Protein AF-A0A139DNN4-F1 (afdb_monomer)

Secondary structure (DSSP, 8-state):
-HHHHHHHHHHHH---SS-EEEEEGGGS-HHHHHHHHH---TTEEEETTEEEEE---BTTBTTGGGGSTT--HHHHHHHHHHHHTT-SEEEEETTSPP-TTS-----

Foldseek 3Di:
DPPVVVVVVVVVPDPDPQAEAEEECQLFDPQQQVCLVPDDDPQWAADPFGIKGFADDDVPDDQPVVPRPDGDPSVSVVSNVCVVVPGGMYTHGNPTDHDPPGDGDDD

Structure (mmCIF, N/CA/C/O backbone):
data_AF-A0A139DNN4-F1
#
_entry.id   AF-A0A139DNN4-F1
#
loop_
_atom_site.group_PDB
_atom_site.id
_atom_site.type_symbol
_atom_site.label_atom_id
_atom_site.label_alt_id
_atom_site.label_comp_id
_atom_site.label_asym_id
_atom_site.label_entity_id
_atom_site.label_seq_id
_atom_site.pdbx_PDB_ins_code
_atom_site.Cartn_x
_atom_site.Cartn_y
_atom_site.Cartn_z
_atom_site.occupancy
_atom_site.B_iso_or_equiv
_atom_site.auth_seq_id
_atom_site.auth_comp_id
_atom_site.auth_asym_id
_atom_site.auth_atom_id
_atom_site.pdbx_PDB_model_num
ATOM 1 N N . MET A 1 1 ? -26.379 -10.547 29.645 1.00 59.75 1 MET A N 1
ATOM 2 C CA . MET A 1 1 ? -26.203 -9.496 28.615 1.00 59.75 1 MET A CA 1
ATOM 3 C C . MET A 1 1 ? -24.993 -8.593 28.866 1.00 59.75 1 MET A C 1
ATOM 5 O O . MET A 1 1 ? -24.657 -7.834 27.979 1.00 59.75 1 MET A O 1
ATOM 9 N N . THR A 1 2 ? -24.306 -8.690 30.008 1.00 67.81 2 THR A N 1
ATOM 10 C CA . THR A 1 2 ? -23.179 -7.820 30.398 1.00 67.81 2 THR A CA 1
ATOM 11 C C . THR A 1 2 ? -21.836 -8.177 29.745 1.00 67.81 2 THR A C 1
ATOM 13 O O . THR A 1 2 ? -21.15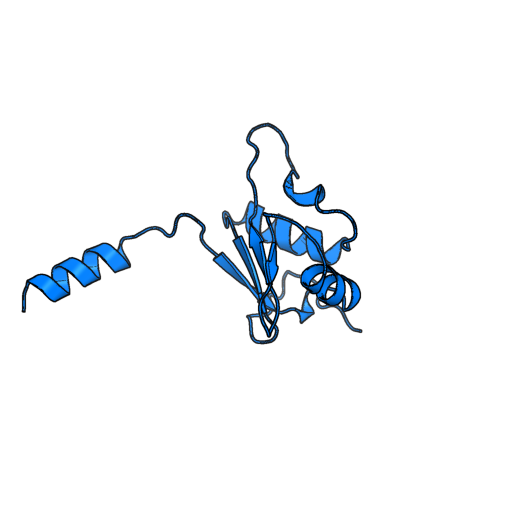1 -7.283 29.267 1.00 67.81 2 THR A O 1
ATOM 16 N N . ALA A 1 3 ? -21.504 -9.466 29.615 1.00 76.81 3 ALA A N 1
ATOM 17 C CA . ALA A 1 3 ? -20.202 -9.899 29.087 1.00 76.81 3 ALA A CA 1
ATOM 18 C C . ALA A 1 3 ? -19.956 -9.527 27.609 1.00 76.81 3 ALA A C 1
ATOM 20 O O . ALA A 1 3 ? -18.842 -9.182 27.235 1.00 76.81 3 ALA A O 1
ATOM 21 N N . LEU A 1 4 ? -20.997 -9.554 26.766 1.00 82.44 4 LEU A N 1
ATOM 22 C CA . LEU A 1 4 ? -20.871 -9.187 25.349 1.00 82.44 4 LEU A CA 1
ATOM 23 C C . LEU A 1 4 ? -20.589 -7.688 25.179 1.00 82.44 4 LEU A C 1
ATOM 25 O O . LEU A 1 4 ? -19.798 -7.297 24.330 1.00 82.44 4 LEU A O 1
ATOM 29 N N . THR A 1 5 ? -21.221 -6.841 25.992 1.00 86.19 5 THR A N 1
ATOM 30 C CA . THR A 1 5 ? -20.998 -5.391 25.956 1.00 86.19 5 THR A CA 1
ATOM 31 C C . THR A 1 5 ? -19.580 -5.032 26.398 1.00 86.19 5 THR A C 1
ATOM 33 O O . THR A 1 5 ? -18.960 -4.168 25.788 1.00 86.19 5 THR A O 1
ATOM 36 N N . GLU A 1 6 ? -19.044 -5.714 27.410 1.00 82.00 6 GLU A N 1
ATOM 37 C CA . GLU A 1 6 ? -17.656 -5.533 27.855 1.00 82.00 6 GLU A CA 1
ATOM 38 C C . GLU A 1 6 ? -16.655 -5.942 26.767 1.00 82.00 6 GLU A C 1
ATOM 40 O O . GLU A 1 6 ? -15.770 -5.156 26.438 1.00 82.00 6 GLU A O 1
ATOM 45 N N . GLN A 1 7 ? -16.864 -7.100 26.131 1.00 86.38 7 GLN A N 1
ATOM 46 C CA . GLN A 1 7 ? -16.045 -7.556 25.002 1.00 86.38 7 GLN A CA 1
ATOM 47 C C . GLN A 1 7 ? -16.088 -6.576 23.823 1.00 86.38 7 GLN A C 1
ATOM 49 O O . GLN A 1 7 ? -15.058 -6.255 23.243 1.00 86.38 7 GLN A O 1
ATOM 54 N N . LEU A 1 8 ? -17.269 -6.062 23.469 1.00 84.69 8 LEU A N 1
ATOM 55 C CA . LEU A 1 8 ? -17.402 -5.093 22.379 1.00 84.69 8 LEU A CA 1
ATOM 56 C C . LEU A 1 8 ? -16.700 -3.768 22.695 1.00 84.69 8 LEU A C 1
ATOM 58 O O . LEU A 1 8 ? -16.095 -3.177 21.806 1.00 84.69 8 LEU A O 1
ATOM 62 N N . ASN A 1 9 ? -16.751 -3.305 23.943 1.00 84.75 9 ASN A N 1
ATOM 63 C CA . ASN A 1 9 ? -16.054 -2.087 24.355 1.00 84.75 9 ASN A CA 1
ATOM 64 C C . ASN A 1 9 ? -14.530 -2.261 24.321 1.00 84.75 9 ASN A C 1
ATOM 66 O O . ASN A 1 9 ? -13.833 -1.354 23.872 1.00 84.75 9 ASN A O 1
ATOM 70 N N . GLU A 1 10 ? -14.022 -3.418 24.751 1.00 84.19 10 GLU A N 1
ATOM 71 C CA . GLU A 1 10 ? -12.598 -3.760 24.659 1.00 84.19 10 GLU A CA 1
ATOM 72 C C . GLU A 1 10 ? -12.125 -3.786 23.199 1.00 84.19 10 GLU A C 1
ATOM 74 O O . GLU A 1 10 ? -11.138 -3.138 22.858 1.00 84.19 10 GLU A O 1
ATOM 79 N N . LEU A 1 11 ? -12.868 -4.463 22.319 1.00 82.81 11 LEU A N 1
ATOM 80 C CA . LEU A 1 11 ? -12.524 -4.570 20.899 1.00 82.81 11 LEU A CA 1
ATOM 81 C C . LEU A 1 11 ? -12.623 -3.227 20.160 1.00 82.81 11 LEU A C 1
ATOM 83 O O . LEU A 1 11 ? -11.763 -2.924 19.340 1.00 82.81 11 LEU A O 1
ATOM 87 N N . ASN A 1 12 ? -13.629 -2.399 20.459 1.00 77.38 12 ASN A N 1
ATOM 88 C CA . ASN A 1 12 ? -13.781 -1.071 19.847 1.00 77.38 12 ASN A CA 1
ATOM 89 C C . ASN A 1 12 ? -12.733 -0.060 20.336 1.00 77.38 12 ASN A C 1
ATOM 91 O O . ASN A 1 12 ? -12.444 0.909 19.638 1.00 77.38 12 ASN A O 1
ATOM 95 N N . GLY A 1 13 ? -12.207 -0.253 21.549 1.00 72.62 13 GLY A N 1
ATOM 96 C CA . GLY A 1 13 ? -11.155 0.580 22.128 1.00 72.62 13 GLY A CA 1
ATOM 97 C C . GLY A 1 13 ? -9.740 0.140 21.752 1.00 72.62 13 GLY A C 1
ATOM 98 O O . GLY A 1 13 ? -8.788 0.846 22.080 1.00 72.62 13 GLY A O 1
ATOM 99 N N . ALA A 1 14 ? -9.585 -1.009 21.089 1.00 75.62 14 ALA A N 1
ATOM 100 C CA . ALA A 1 14 ? -8.291 -1.481 20.632 1.00 75.62 14 ALA A CA 1
ATOM 101 C C . ALA A 1 14 ? -7.773 -0.564 19.514 1.00 75.62 14 ALA A C 1
ATOM 103 O O . ALA A 1 14 ? -8.255 -0.594 18.382 1.00 75.62 14 ALA A O 1
ATOM 104 N N . GLU A 1 15 ? -6.764 0.252 19.824 1.00 66.25 15 GLU A N 1
ATOM 105 C CA . GLU A 1 15 ? -5.971 0.903 18.787 1.00 66.25 15 GLU A CA 1
ATOM 106 C C . GLU A 1 15 ? -5.194 -0.182 18.038 1.00 66.25 15 GLU A C 1
ATOM 108 O O . GLU A 1 15 ? -4.271 -0.794 18.580 1.00 66.25 15 GLU A O 1
ATOM 113 N N . ASP A 1 16 ? -5.597 -0.453 16.794 1.00 69.00 16 ASP A N 1
ATOM 114 C CA . ASP A 1 16 ? -4.896 -1.395 15.928 1.00 69.00 16 ASP A CA 1
ATOM 115 C C . ASP A 1 16 ? -3.427 -0.970 15.814 1.00 69.00 16 ASP A C 1
ATOM 117 O O . ASP A 1 16 ? -3.104 0.101 15.290 1.00 69.00 16 ASP A O 1
ATOM 121 N N . GLN A 1 17 ? -2.536 -1.835 16.305 1.00 68.81 17 GLN A N 1
ATOM 122 C CA . GLN A 1 17 ? -1.093 -1.619 16.339 1.00 68.81 17 GLN A CA 1
ATOM 123 C C . GLN A 1 17 ? -0.527 -1.235 14.965 1.00 68.81 17 GLN A C 1
ATOM 125 O O . GLN A 1 17 ? 0.489 -0.535 14.886 1.00 68.81 17 GLN A O 1
ATOM 130 N N . TYR A 1 18 ? -1.159 -1.694 13.884 1.00 73.06 18 TYR A N 1
ATOM 131 C CA . TYR A 1 18 ? -0.694 -1.423 12.537 1.00 73.06 18 TYR A CA 1
ATOM 132 C C . TYR A 1 18 ? -1.369 -0.229 11.884 1.00 73.06 18 TYR A C 1
ATOM 134 O O . TYR A 1 18 ? -0.725 0.379 11.036 1.00 73.06 18 TYR A O 1
ATOM 142 N N . ARG A 1 19 ? -2.607 0.127 12.255 1.00 87.56 19 ARG A N 1
ATOM 143 C CA . ARG A 1 19 ? -3.423 1.153 11.579 1.00 87.56 19 ARG A CA 1
ATOM 144 C C . ARG A 1 19 ? -3.242 1.077 10.052 1.00 87.56 19 ARG A C 1
ATOM 146 O O . ARG A 1 19 ? -2.364 1.738 9.493 1.00 87.56 19 ARG A O 1
ATOM 153 N N . CYS A 1 20 ? -4.027 0.226 9.392 1.00 92.06 20 CYS A N 1
ATOM 154 C CA . CYS A 1 20 ? -3.899 -0.049 7.958 1.00 92.06 20 CYS A CA 1
ATOM 155 C C . CYS A 1 20 ? -4.584 1.015 7.084 1.00 92.06 20 CYS A C 1
ATOM 157 O O . CYS A 1 20 ? -5.693 1.448 7.398 1.00 92.06 20 CYS A O 1
ATOM 159 N N . LEU A 1 21 ? -3.938 1.419 5.985 1.00 94.25 21 LEU A N 1
ATOM 160 C CA . LEU A 1 21 ? -4.539 2.229 4.923 1.00 94.25 21 LEU A CA 1
ATOM 161 C C . LEU A 1 21 ? -4.845 1.342 3.712 1.00 94.25 21 LEU A C 1
ATOM 163 O O . LEU A 1 21 ? -3.913 0.855 3.078 1.00 94.25 21 LEU A O 1
ATOM 167 N N . GLY A 1 22 ? -6.120 1.176 3.367 1.00 96.06 22 GLY A N 1
ATOM 168 C CA . GLY A 1 22 ? -6.525 0.549 2.105 1.00 96.06 22 GLY A CA 1
ATOM 169 C C . GLY A 1 22 ? -6.421 1.526 0.942 1.00 96.06 22 GLY A C 1
ATOM 170 O O . GLY A 1 22 ? -7.060 2.572 0.976 1.00 96.06 22 GLY A O 1
ATOM 171 N N . VAL A 1 23 ? -5.638 1.187 -0.080 1.00 96.62 23 VAL A N 1
ATOM 172 C CA . VAL A 1 23 ? -5.374 2.005 -1.268 1.00 96.62 23 VAL A CA 1
ATOM 173 C C . VAL A 1 23 ? -5.621 1.182 -2.526 1.00 96.62 23 VAL A C 1
ATOM 175 O O . VAL A 1 23 ? -5.133 0.059 -2.648 1.00 96.62 23 VAL A O 1
ATOM 178 N N . SER A 1 24 ? -6.351 1.754 -3.483 1.00 96.75 24 SER A N 1
ATOM 179 C CA . SER A 1 24 ? -6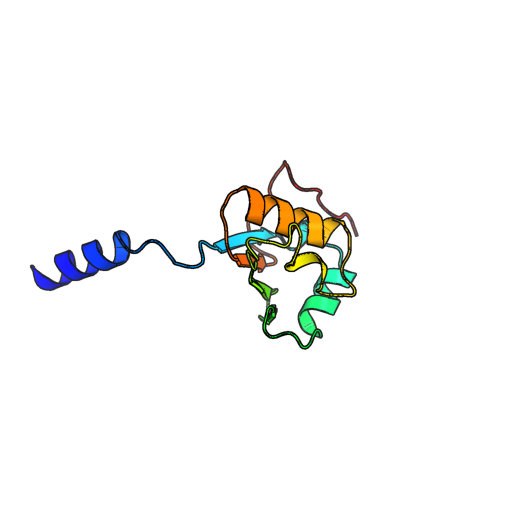.572 1.115 -4.780 1.00 96.75 24 SER A CA 1
ATOM 180 C C . SER A 1 24 ? -5.250 0.818 -5.499 1.00 96.75 24 SER A C 1
ATOM 182 O O . SER A 1 24 ? -4.369 1.683 -5.571 1.00 96.75 24 SER A O 1
ATOM 184 N N . THR A 1 25 ? -5.131 -0.358 -6.122 1.00 95.25 25 THR A N 1
ATOM 185 C CA . THR A 1 25 ? -4.010 -0.690 -7.027 1.00 95.25 25 THR A CA 1
ATOM 186 C C . THR A 1 25 ? -3.911 0.244 -8.239 1.00 95.25 25 THR A C 1
ATOM 188 O O . THR A 1 25 ? -2.859 0.299 -8.874 1.00 95.25 25 THR A O 1
ATOM 191 N N . ALA A 1 26 ? -4.943 1.052 -8.512 1.00 95.69 26 ALA A N 1
ATOM 192 C CA . ALA A 1 26 ? -4.908 2.133 -9.497 1.00 95.69 26 ALA A CA 1
ATOM 193 C C . ALA A 1 26 ? -3.852 3.214 -9.188 1.00 95.69 26 ALA A C 1
ATOM 195 O O . ALA A 1 26 ? -3.489 3.986 -10.071 1.00 95.69 26 ALA A O 1
ATOM 196 N N . HIS A 1 27 ? -3.339 3.286 -7.955 1.00 96.31 27 HIS A N 1
ATOM 197 C CA . HIS A 1 27 ? -2.281 4.227 -7.568 1.00 96.31 27 HIS A CA 1
ATOM 198 C C . HIS A 1 27 ? -0.854 3.720 -7.825 1.00 96.31 27 HIS A C 1
ATOM 200 O O . HIS A 1 27 ? 0.109 4.439 -7.558 1.00 96.31 27 HIS A O 1
ATOM 206 N N . ILE A 1 28 ? -0.697 2.494 -8.332 1.00 94.94 28 ILE A N 1
ATOM 207 C CA . ILE A 1 28 ? 0.601 1.879 -8.634 1.00 94.94 28 ILE A CA 1
ATOM 208 C C . ILE A 1 28 ? 0.599 1.269 -10.039 1.00 94.94 28 ILE A C 1
ATOM 210 O O . ILE A 1 28 ? -0.457 0.988 -10.615 1.00 94.94 28 ILE A O 1
ATOM 214 N N . THR A 1 29 ? 1.784 1.093 -10.621 1.00 95.19 29 THR A N 1
ATOM 215 C CA . THR A 1 29 ? 1.910 0.564 -11.989 1.00 95.19 29 THR A CA 1
ATOM 216 C C . THR A 1 29 ? 1.542 -0.916 -12.043 1.00 95.19 29 THR A C 1
ATOM 218 O O . THR A 1 29 ? 1.671 -1.616 -11.038 1.00 95.19 29 THR A O 1
ATOM 221 N N . GLN A 1 30 ? 1.156 -1.435 -1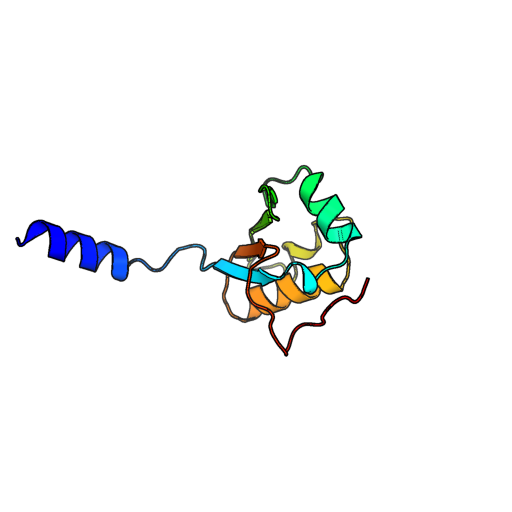3.214 1.00 93.69 30 GLN A N 1
ATOM 222 C CA . GLN A 1 30 ? 1.010 -2.887 -13.384 1.00 93.69 30 GLN A CA 1
ATOM 223 C C . GLN A 1 30 ? 2.296 -3.649 -13.013 1.00 93.69 30 GLN A C 1
ATOM 225 O O . GLN A 1 30 ? 2.219 -4.682 -12.358 1.00 93.69 30 GLN A O 1
ATOM 230 N N . ALA A 1 31 ? 3.475 -3.104 -13.335 1.00 94.75 31 ALA A N 1
ATOM 231 C CA . ALA A 1 31 ? 4.752 -3.713 -1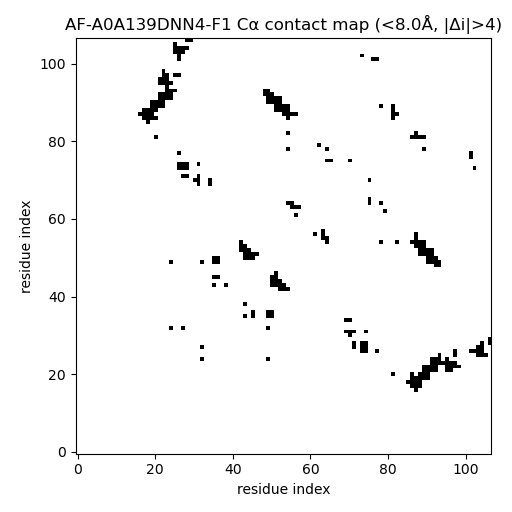2.963 1.00 94.75 31 ALA A CA 1
ATOM 232 C C . ALA A 1 31 ? 4.937 -3.815 -11.437 1.00 94.75 31 ALA A C 1
ATOM 234 O O . ALA A 1 31 ? 5.462 -4.814 -10.955 1.00 94.75 31 ALA A O 1
ATOM 235 N N . ASP A 1 32 ? 4.470 -2.824 -10.667 1.00 94.81 32 ASP A N 1
ATOM 236 C CA . ASP A 1 32 ? 4.475 -2.901 -9.201 1.00 94.81 32 ASP A CA 1
ATOM 237 C C . ASP A 1 32 ? 3.530 -3.994 -8.693 1.00 94.81 32 ASP A C 1
ATOM 239 O O . ASP A 1 32 ? 3.872 -4.702 -7.750 1.00 94.81 32 ASP A O 1
ATOM 243 N N . ARG A 1 33 ? 2.350 -4.144 -9.310 1.00 93.88 33 ARG A N 1
ATOM 244 C CA . ARG A 1 33 ? 1.377 -5.193 -8.957 1.00 93.88 33 ARG A CA 1
ATOM 245 C C . ARG A 1 33 ? 1.986 -6.581 -9.184 1.00 93.88 33 ARG A C 1
ATOM 247 O O . ARG A 1 33 ? 2.015 -7.390 -8.264 1.00 93.88 33 ARG A O 1
ATOM 254 N N . ASP A 1 34 ? 2.575 -6.802 -10.357 1.00 93.88 34 ASP A N 1
ATOM 255 C CA . ASP A 1 34 ? 3.242 -8.063 -10.706 1.00 93.88 34 ASP A CA 1
ATOM 256 C C . ASP A 1 34 ? 4.445 -8.348 -9.783 1.00 93.88 34 ASP A C 1
ATOM 258 O O . ASP A 1 34 ? 4.719 -9.491 -9.406 1.00 93.88 34 ASP A O 1
ATOM 262 N N . HIS A 1 35 ? 5.181 -7.302 -9.390 1.00 94.88 35 HIS A N 1
ATOM 263 C CA . HIS A 1 35 ? 6.314 -7.436 -8.473 1.00 94.88 35 HIS A CA 1
ATOM 264 C C . HIS A 1 35 ? 5.865 -7.723 -7.033 1.00 94.88 35 HIS A C 1
ATOM 266 O O . HIS A 1 35 ? 6.496 -8.526 -6.347 1.00 94.88 35 HIS A O 1
ATOM 272 N N . LEU A 1 36 ? 4.745 -7.148 -6.575 1.00 93.94 36 LEU A N 1
ATOM 273 C CA . LEU A 1 36 ? 4.139 -7.474 -5.275 1.00 93.94 36 LEU A CA 1
ATOM 274 C C . LEU A 1 36 ? 3.751 -8.955 -5.171 1.00 93.94 36 LEU A C 1
ATOM 276 O O . LEU A 1 36 ? 3.892 -9.534 -4.093 1.00 93.94 36 LEU A O 1
ATOM 280 N N . ASP A 1 37 ? 3.316 -9.569 -6.272 1.00 91.00 37 ASP A N 1
ATOM 281 C CA . ASP A 1 37 ? 2.918 -10.981 -6.305 1.00 91.00 37 ASP A CA 1
ATOM 282 C C . ASP A 1 37 ? 4.105 -11.951 -6.221 1.00 91.00 37 ASP A C 1
ATOM 284 O O . ASP A 1 37 ? 3.940 -13.118 -5.855 1.00 91.00 37 ASP A O 1
ATOM 288 N N . THR A 1 38 ? 5.310 -11.492 -6.568 1.00 92.25 38 THR A N 1
ATOM 289 C CA . THR A 1 38 ? 6.489 -12.359 -6.733 1.00 92.25 38 THR A CA 1
ATOM 290 C C . THR A 1 38 ? 7.613 -12.081 -5.741 1.00 92.25 38 THR A C 1
ATOM 292 O O . THR A 1 38 ? 8.487 -12.932 -5.556 1.00 92.25 38 THR A O 1
ATOM 295 N N . ILE A 1 39 ? 7.614 -10.917 -5.087 1.00 93.00 39 ILE A N 1
ATOM 296 C CA . ILE A 1 39 ? 8.685 -10.520 -4.175 1.00 93.00 39 ILE A CA 1
ATOM 297 C C . ILE A 1 39 ? 8.736 -11.399 -2.915 1.00 93.00 39 ILE A C 1
ATOM 299 O O . ILE A 1 39 ? 7.782 -11.496 -2.145 1.00 93.00 39 ILE A O 1
ATOM 303 N N . ASP A 1 40 ? 9.909 -11.973 -2.641 1.00 91.06 40 ASP A N 1
ATOM 304 C CA . ASP A 1 40 ? 10.196 -12.633 -1.366 1.00 91.06 40 ASP A CA 1
ATOM 305 C C . ASP A 1 40 ? 10.632 -11.592 -0.324 1.00 91.06 40 ASP A C 1
ATOM 307 O O . ASP A 1 40 ? 11.785 -11.152 -0.270 1.00 91.06 40 ASP A O 1
ATOM 311 N N . SER A 1 41 ? 9.678 -11.129 0.484 1.00 89.62 41 SER A N 1
ATOM 312 C CA . SER A 1 41 ? 9.942 -10.182 1.562 1.00 89.62 41 SER A CA 1
ATOM 313 C C . SER A 1 41 ? 9.018 -10.407 2.748 1.00 89.62 41 SER A C 1
ATOM 315 O O . SER A 1 41 ? 7.801 -10.395 2.616 1.00 89.62 41 SER A O 1
ATOM 317 N N . SER A 1 42 ? 9.577 -10.441 3.960 1.00 89.19 42 SER A N 1
ATOM 318 C CA . SER A 1 42 ? 8.797 -10.489 5.212 1.00 89.19 42 SER A CA 1
ATOM 319 C C . SER A 1 42 ? 7.922 -9.246 5.466 1.00 89.19 42 SER A C 1
ATOM 321 O O . SER A 1 42 ? 7.121 -9.217 6.414 1.00 89.19 42 SER A O 1
ATOM 323 N N . ARG A 1 43 ? 8.084 -8.207 4.634 1.00 89.62 43 ARG A N 1
ATOM 324 C CA . ARG A 1 43 ? 7.293 -6.969 4.636 1.00 89.62 43 ARG A CA 1
ATOM 325 C C . ARG A 1 43 ? 6.025 -7.066 3.803 1.00 89.62 43 ARG A C 1
ATOM 327 O O . ARG A 1 43 ? 5.107 -6.296 4.074 1.00 89.62 43 ARG A O 1
ATOM 334 N N . VAL A 1 44 ? 5.997 -7.956 2.816 1.00 94.06 44 VAL A N 1
ATOM 335 C CA . VAL A 1 44 ? 4.900 -8.090 1.859 1.00 94.06 44 VAL A CA 1
ATOM 336 C C . VAL A 1 44 ? 4.120 -9.352 2.196 1.00 94.06 44 VAL A C 1
ATOM 338 O O . VAL A 1 44 ? 4.692 -10.418 2.399 1.00 94.06 44 VAL A O 1
ATOM 341 N N . MET A 1 45 ? 2.806 -9.216 2.312 1.00 94.62 45 MET A N 1
ATOM 342 C CA . MET A 1 45 ? 1.891 -10.333 2.503 1.00 94.62 45 MET A CA 1
ATOM 343 C C . MET A 1 45 ? 0.918 -10.356 1.319 1.00 94.62 45 MET A C 1
ATOM 345 O O . MET A 1 45 ? -0.015 -9.545 1.302 1.00 94.62 45 MET A O 1
ATOM 349 N N . PRO A 1 46 ? 1.145 -11.233 0.325 1.00 92.38 46 PRO A N 1
ATOM 350 C CA . PRO A 1 46 ? 0.336 -11.281 -0.888 1.00 92.38 46 PRO A CA 1
ATOM 351 C C . PRO A 1 46 ? -1.082 -11.792 -0.611 1.00 92.38 46 PRO A C 1
ATOM 353 O O . PRO A 1 46 ? -1.337 -12.511 0.362 1.00 92.38 46 PRO A O 1
ATOM 356 N N . ARG A 1 47 ? -2.013 -11.418 -1.487 1.00 92.06 47 ARG A N 1
ATOM 357 C CA . ARG A 1 47 ? -3.428 -11.810 -1.492 1.00 92.06 47 ARG A CA 1
ATOM 358 C C . ARG A 1 47 ? -3.894 -12.052 -2.925 1.00 92.06 47 ARG A C 1
ATOM 360 O O . ARG A 1 47 ? -3.203 -11.735 -3.877 1.00 92.06 47 ARG A O 1
ATOM 367 N N . ALA A 1 48 ? -5.113 -12.565 -3.075 1.00 88.88 48 ALA A N 1
ATOM 368 C CA . ALA A 1 48 ? -5.707 -12.792 -4.393 1.00 88.88 48 ALA A CA 1
ATOM 36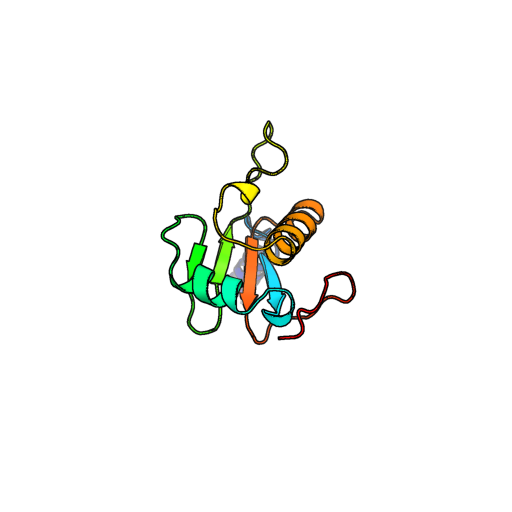9 C C . ALA A 1 48 ? -5.978 -11.501 -5.197 1.00 88.88 48 ALA A C 1
ATOM 371 O O . ALA A 1 48 ? -6.052 -11.563 -6.417 1.00 88.88 48 ALA A O 1
ATOM 372 N N . THR A 1 49 ? -6.168 -10.361 -4.525 1.00 89.00 49 THR A N 1
ATOM 373 C CA . THR A 1 49 ? -6.592 -9.077 -5.123 1.00 89.00 49 THR A CA 1
ATOM 374 C C . THR A 1 49 ? -5.569 -7.950 -4.944 1.00 89.00 49 THR A C 1
ATOM 376 O O . THR A 1 49 ? -5.856 -6.802 -5.291 1.00 89.00 49 THR A O 1
ATOM 379 N N . GLY A 1 50 ? -4.388 -8.270 -4.401 1.00 93.56 50 GLY A N 1
ATOM 380 C CA . GLY A 1 50 ? -3.321 -7.317 -4.105 1.00 93.56 50 GLY A CA 1
ATOM 381 C C . GLY A 1 50 ? -2.424 -7.791 -2.958 1.00 93.56 50 GLY A C 1
ATOM 382 O O . GLY A 1 50 ? -2.174 -8.985 -2.818 1.00 93.56 50 GLY A O 1
ATOM 383 N N . ALA A 1 51 ? -1.934 -6.886 -2.110 1.00 96.62 5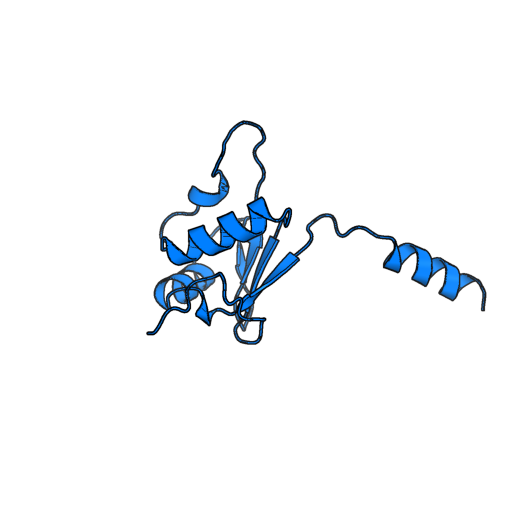1 ALA A N 1
ATOM 384 C CA . ALA A 1 51 ? -1.001 -7.236 -1.037 1.00 96.62 51 ALA A CA 1
ATOM 385 C C . ALA A 1 51 ? -1.029 -6.245 0.133 1.00 96.62 51 ALA A C 1
ATOM 387 O O . ALA A 1 51 ? -1.258 -5.050 -0.043 1.00 96.62 51 ALA A O 1
ATOM 388 N N . PHE A 1 52 ? -0.700 -6.727 1.333 1.00 95.75 52 PHE A N 1
ATOM 389 C CA . PHE A 1 52 ? -0.342 -5.851 2.448 1.00 95.75 52 PHE A CA 1
ATOM 390 C C . PHE A 1 52 ? 1.161 -5.580 2.462 1.00 95.75 52 PHE A C 1
ATOM 392 O O . PHE A 1 52 ? 1.968 -6.498 2.319 1.00 95.75 52 PHE A O 1
ATOM 399 N N . VAL A 1 53 ? 1.537 -4.332 2.728 1.00 94.69 53 VAL A N 1
ATOM 400 C CA . VAL A 1 53 ? 2.923 -3.883 2.863 1.00 94.69 53 VAL A CA 1
ATOM 401 C C . VAL A 1 53 ? 3.113 -3.238 4.232 1.00 94.69 53 VAL A C 1
ATOM 403 O O . VAL A 1 53 ? 2.524 -2.201 4.546 1.00 94.69 53 VAL A O 1
ATOM 406 N N . LYS A 1 54 ? 3.959 -3.850 5.066 1.00 92.06 54 LYS A N 1
ATOM 407 C CA . LYS A 1 54 ? 4.328 -3.318 6.385 1.00 92.06 54 LYS A CA 1
ATOM 408 C C . LYS A 1 54 ? 5.221 -2.092 6.223 1.00 92.06 54 LYS A C 1
ATOM 410 O O . LYS A 1 54 ? 6.276 -2.164 5.593 1.00 92.06 54 LYS A O 1
ATOM 415 N N . LEU A 1 55 ? 4.835 -0.992 6.864 1.00 89.00 55 LEU A N 1
ATOM 416 C CA . LEU A 1 55 ? 5.630 0.226 6.932 1.00 89.00 55 LEU A CA 1
ATOM 417 C C . LEU A 1 55 ? 6.491 0.182 8.191 1.00 89.00 55 LEU A C 1
ATOM 419 O O . LEU A 1 55 ? 6.004 0.337 9.313 1.00 89.00 55 LEU A O 1
ATOM 423 N N . TYR A 1 56 ? 7.795 0.018 8.021 1.00 77.31 56 TYR A N 1
ATOM 424 C CA . TYR A 1 56 ? 8.708 0.115 9.148 1.00 77.31 56 TYR A CA 1
ATOM 425 C C . TYR A 1 56 ? 9.056 1.576 9.427 1.00 77.31 56 TYR A C 1
ATOM 427 O O . TYR A 1 56 ? 9.597 2.291 8.581 1.00 77.31 56 TYR A O 1
ATOM 435 N N . LEU A 1 57 ? 8.793 2.008 10.658 1.00 66.75 57 LEU A N 1
ATOM 436 C CA . LEU A 1 57 ? 9.451 3.171 11.231 1.00 66.75 57 LEU A CA 1
ATOM 437 C C . LEU A 1 57 ? 10.784 2.721 11.803 1.00 66.75 57 LEU A C 1
ATOM 439 O O . LEU A 1 57 ? 10.829 2.087 12.855 1.00 66.75 57 LEU A O 1
ATOM 443 N N . HIS A 1 58 ? 11.872 3.063 11.128 1.00 59.72 58 HIS A N 1
ATOM 444 C CA . HIS A 1 58 ? 13.165 3.030 11.780 1.00 59.72 58 HIS A CA 1
ATOM 445 C C . HIS A 1 58 ? 13.431 4.434 12.340 1.00 59.72 58 HIS A C 1
ATOM 447 O O . HIS A 1 58 ? 13.571 5.367 11.547 1.00 59.72 58 HIS A O 1
ATOM 453 N N . PRO A 1 59 ? 13.510 4.622 13.672 1.00 55.78 59 PRO A N 1
ATOM 454 C CA . PRO A 1 59 ? 13.603 5.953 14.288 1.00 55.78 59 PRO A CA 1
ATOM 455 C C . PRO A 1 59 ? 14.824 6.758 13.818 1.00 55.78 59 PRO A C 1
ATOM 457 O O . PRO A 1 59 ? 14.820 7.980 13.889 1.00 55.78 59 PRO A O 1
ATOM 460 N N . ASN A 1 60 ? 15.839 6.072 13.283 1.00 51.91 60 ASN A N 1
ATOM 461 C CA . ASN A 1 60 ? 17.088 6.674 12.820 1.00 51.91 60 ASN A CA 1
ATOM 462 C C . ASN A 1 60 ? 17.283 6.627 11.294 1.00 51.91 60 ASN A C 1
ATOM 464 O O . ASN A 1 60 ? 18.348 7.010 10.821 1.00 51.91 60 ASN A O 1
ATOM 468 N N . ILE A 1 61 ? 16.318 6.107 10.520 1.00 56.03 61 ILE A N 1
ATOM 469 C CA . ILE A 1 61 ? 16.433 6.021 9.052 1.00 56.03 61 ILE A CA 1
ATOM 470 C C . ILE A 1 61 ? 15.126 6.519 8.419 1.00 56.03 61 ILE A C 1
ATOM 472 O O . ILE A 1 61 ? 14.189 5.734 8.231 1.00 56.03 61 ILE A O 1
ATOM 476 N N . PRO A 1 62 ? 15.047 7.819 8.083 1.00 53.03 62 PRO A N 1
ATOM 477 C CA . PRO A 1 62 ? 14.008 8.333 7.199 1.00 53.03 62 PRO A CA 1
ATOM 478 C C . PRO A 1 62 ? 13.992 7.515 5.897 1.00 53.03 62 PRO A C 1
ATOM 480 O O . PRO A 1 62 ? 15.046 7.266 5.319 1.00 53.03 62 PRO A O 1
ATOM 483 N N . GLY A 1 63 ? 12.820 7.050 5.453 1.00 55.78 63 GLY A N 1
ATOM 484 C CA . GLY A 1 63 ? 12.699 6.299 4.196 1.00 55.78 63 GLY A CA 1
ATOM 485 C C . GLY A 1 63 ? 13.114 4.819 4.254 1.00 55.78 63 GLY A C 1
ATOM 486 O O . GLY A 1 63 ? 13.392 4.218 3.225 1.00 55.78 63 GLY A O 1
ATOM 487 N N . TYR A 1 64 ? 13.127 4.168 5.420 1.00 61.59 64 TYR A N 1
ATOM 488 C CA . TYR A 1 64 ? 13.514 2.748 5.541 1.00 61.59 64 TYR A CA 1
ATOM 489 C C . TYR A 1 64 ? 12.680 1.751 4.684 1.00 61.59 64 TYR A C 1
ATOM 491 O O . TYR A 1 64 ? 13.117 0.622 4.420 1.00 61.59 64 TYR A O 1
ATOM 499 N N . ASN A 1 65 ? 11.496 2.154 4.205 1.00 61.78 65 ASN A N 1
ATOM 500 C CA . ASN A 1 65 ? 10.684 1.373 3.259 1.00 61.78 65 ASN A CA 1
ATOM 501 C C . ASN A 1 65 ? 11.200 1.414 1.807 1.00 61.78 65 ASN A C 1
ATOM 503 O O . ASN A 1 65 ? 10.853 0.527 1.034 1.00 61.78 65 ASN A O 1
ATOM 507 N N . HIS A 1 66 ? 12.090 2.349 1.458 1.00 62.94 66 HIS A N 1
ATOM 508 C CA . HIS A 1 66 ? 12.706 2.446 0.125 1.00 62.94 66 HIS A CA 1
ATOM 509 C C . HIS A 1 66 ? 13.676 1.286 -0.176 1.00 62.94 66 HIS A C 1
ATOM 511 O O . HIS A 1 66 ? 14.139 1.129 -1.297 1.00 62.94 66 HIS A O 1
ATOM 517 N N . ASN A 1 67 ? 13.965 0.438 0.816 1.00 70.06 67 ASN A N 1
ATOM 518 C CA . ASN A 1 67 ? 14.828 -0.734 0.663 1.00 70.06 67 ASN A CA 1
ATOM 519 C C . ASN A 1 67 ? 14.109 -1.970 0.092 1.00 70.06 67 ASN A C 1
ATOM 521 O O . ASN A 1 67 ? 14.722 -3.031 0.045 1.00 70.06 67 ASN A O 1
ATOM 525 N N . LEU A 1 68 ? 12.826 -1.883 -0.279 1.00 84.44 68 LEU A N 1
ATOM 526 C CA . LEU A 1 68 ? 12.154 -2.921 -1.071 1.00 84.44 68 LEU A CA 1
ATOM 527 C C . LEU A 1 68 ? 12.519 -2.700 -2.541 1.00 84.44 68 LEU A C 1
ATOM 529 O O . LEU A 1 68 ? 11.918 -1.816 -3.131 1.00 84.44 68 LEU A O 1
ATOM 533 N N . PRO A 1 69 ? 13.500 -3.400 -3.137 1.00 86.06 69 PRO A N 1
ATOM 534 C CA . PRO A 1 69 ? 13.978 -3.061 -4.473 1.00 86.06 69 PRO A CA 1
ATOM 535 C C . PRO A 1 69 ? 12.950 -3.417 -5.552 1.00 86.06 69 PRO A C 1
ATOM 537 O O . PRO A 1 69 ? 12.199 -4.379 -5.404 1.00 86.06 69 PRO A O 1
ATOM 540 N N . GLY A 1 70 ? 12.993 -2.695 -6.673 1.00 89.19 70 GLY A N 1
ATOM 541 C CA . GLY A 1 70 ? 12.248 -3.048 -7.887 1.00 89.19 70 GLY A CA 1
ATOM 542 C C . GLY A 1 70 ? 10.845 -2.451 -8.004 1.00 89.19 70 GLY A C 1
ATOM 543 O O . GLY A 1 70 ? 10.123 -2.844 -8.910 1.00 89.19 70 GLY A O 1
ATOM 544 N N . PHE A 1 71 ? 10.479 -1.505 -7.137 1.00 93.00 71 PHE A N 1
ATOM 545 C CA . PHE A 1 71 ? 9.218 -0.768 -7.232 1.00 93.00 71 PHE A CA 1
ATOM 546 C C . PHE A 1 71 ? 9.408 0.634 -7.817 1.00 93.00 71 PHE A C 1
ATOM 548 O O . PHE A 1 71 ? 10.504 1.199 -7.790 1.00 93.00 71 PHE A O 1
ATOM 555 N N . SER A 1 72 ? 8.323 1.192 -8.342 1.00 93.06 72 SER A N 1
ATOM 556 C CA . SER A 1 72 ? 8.261 2.533 -8.912 1.00 93.06 72 SER A CA 1
ATOM 557 C C . SER A 1 72 ? 8.211 3.638 -7.849 1.00 93.06 72 SER A C 1
ATOM 559 O O . SER A 1 72 ? 7.858 3.422 -6.685 1.00 93.06 72 SER A O 1
ATOM 561 N N . ASP A 1 73 ? 8.475 4.875 -8.277 1.00 90.38 73 ASP A N 1
ATOM 562 C CA . ASP A 1 73 ? 8.293 6.066 -7.438 1.00 90.38 73 ASP A CA 1
ATOM 563 C C . ASP A 1 73 ? 6.834 6.256 -6.998 1.00 90.38 73 ASP A C 1
ATOM 565 O O . ASP A 1 73 ? 6.588 6.767 -5.905 1.00 90.38 73 ASP A O 1
ATOM 569 N N . ALA A 1 74 ? 5.861 5.821 -7.809 1.00 91.94 74 ALA A N 1
ATOM 570 C CA . ALA A 1 74 ? 4.446 5.882 -7.449 1.00 91.94 74 ALA A CA 1
ATOM 571 C C . ALA A 1 74 ? 4.152 4.979 -6.244 1.00 91.94 74 ALA A C 1
ATOM 573 O O . ALA A 1 74 ? 3.564 5.434 -5.261 1.00 91.94 74 ALA A O 1
ATOM 574 N N . PHE A 1 75 ? 4.658 3.742 -6.267 1.00 93.94 75 PHE A N 1
ATOM 575 C CA . PHE A 1 75 ? 4.557 2.816 -5.141 1.00 93.94 75 PHE A CA 1
ATOM 576 C C . PHE A 1 75 ? 5.167 3.405 -3.863 1.00 93.94 75 PHE A C 1
ATOM 578 O O . PHE A 1 75 ? 4.494 3.474 -2.829 1.00 93.94 75 PHE A O 1
ATOM 585 N N . TYR A 1 76 ? 6.407 3.906 -3.919 1.00 91.56 76 TYR A N 1
ATOM 586 C CA . TYR A 1 76 ? 7.029 4.523 -2.742 1.00 91.56 76 TYR A CA 1
ATOM 587 C C . TYR A 1 76 ? 6.317 5.802 -2.294 1.00 91.56 76 TYR A C 1
ATOM 589 O O . TYR A 1 76 ? 6.259 6.069 -1.093 1.00 91.56 76 TYR A O 1
ATOM 597 N N . GLY A 1 77 ? 5.740 6.566 -3.223 1.00 90.81 77 GLY A N 1
ATOM 598 C CA . GLY A 1 77 ? 4.922 7.740 -2.930 1.00 90.81 77 GLY A CA 1
ATOM 599 C C . GLY A 1 77 ? 3.718 7.400 -2.051 1.00 90.81 77 GLY A C 1
ATOM 600 O O . GLY A 1 77 ? 3.488 8.078 -1.045 1.00 90.81 77 GLY A O 1
ATOM 601 N N . VAL A 1 78 ? 3.011 6.304 -2.357 1.00 93.69 78 VAL A N 1
ATOM 602 C CA . VAL A 1 78 ? 1.907 5.802 -1.520 1.00 93.69 78 VAL A CA 1
ATOM 603 C C . VAL A 1 78 ? 2.409 5.404 -0.131 1.00 93.69 78 VAL A C 1
ATOM 605 O O . VAL A 1 78 ? 1.846 5.844 0.875 1.00 93.69 78 VAL A O 1
ATOM 608 N N . LEU A 1 79 ? 3.491 4.617 -0.050 1.00 92.56 79 LEU A N 1
ATOM 609 C CA . LEU A 1 79 ? 4.043 4.178 1.239 1.00 92.56 79 LEU A CA 1
ATOM 610 C C . LEU A 1 79 ? 4.478 5.364 2.108 1.00 92.56 79 LEU A C 1
ATOM 612 O O . LEU A 1 79 ? 4.222 5.375 3.314 1.00 92.56 79 LEU A O 1
ATOM 616 N N . HIS A 1 80 ? 5.120 6.363 1.501 1.00 89.19 80 HIS A N 1
ATOM 617 C CA . HIS A 1 80 ? 5.559 7.572 2.183 1.00 89.19 80 HIS A CA 1
ATOM 618 C C . HIS A 1 80 ? 4.364 8.376 2.703 1.00 89.19 80 HIS A C 1
ATOM 620 O O . HIS A 1 80 ? 4.336 8.724 3.882 1.00 89.19 80 HIS A O 1
ATOM 626 N N . ALA A 1 81 ? 3.346 8.617 1.869 1.00 90.06 81 ALA A N 1
ATOM 627 C CA . ALA A 1 81 ? 2.143 9.343 2.273 1.00 90.06 81 ALA A CA 1
ATOM 628 C C . ALA A 1 81 ? 1.419 8.655 3.444 1.00 90.06 81 ALA A C 1
ATOM 630 O O . ALA A 1 81 ? 1.094 9.305 4.442 1.00 90.06 81 ALA A O 1
ATOM 631 N N . ALA A 1 82 ? 1.238 7.333 3.369 1.00 91.50 82 ALA A N 1
ATOM 632 C CA . ALA A 1 82 ? 0.636 6.547 4.443 1.00 91.50 82 ALA A CA 1
ATOM 633 C C . ALA A 1 82 ? 1.464 6.626 5.738 1.00 91.50 82 ALA A C 1
ATOM 635 O O . ALA A 1 82 ? 0.928 6.875 6.822 1.00 91.50 82 ALA A O 1
ATOM 636 N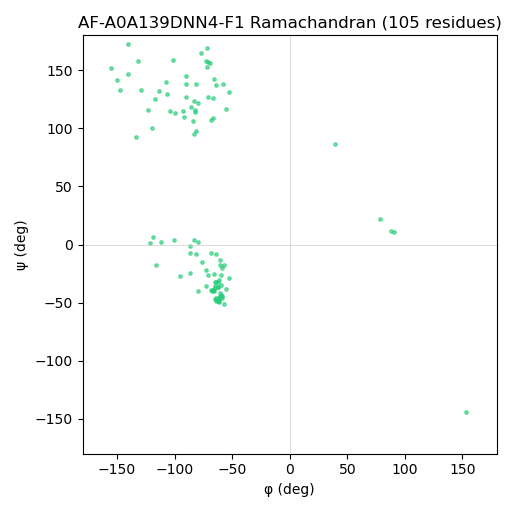 N . GLN A 1 83 ? 2.787 6.488 5.635 1.00 89.19 83 GLN A N 1
ATOM 637 C CA . GLN A 1 83 ? 3.688 6.595 6.779 1.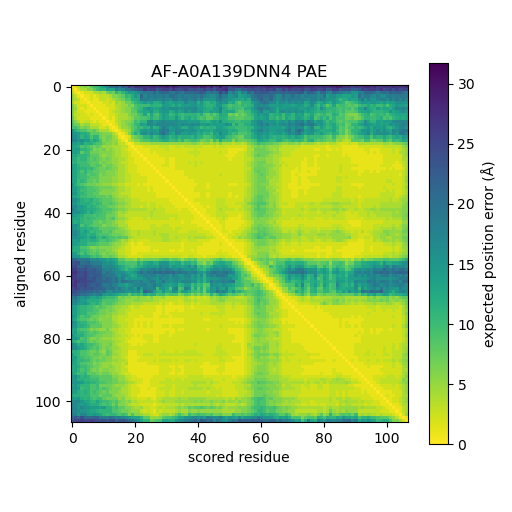00 89.19 83 GLN A CA 1
ATOM 638 C C . GLN A 1 83 ? 3.621 7.983 7.433 1.00 89.19 83 GLN A C 1
ATOM 640 O O . GLN A 1 83 ? 3.506 8.073 8.659 1.00 89.19 83 GLN A O 1
ATOM 645 N N . SER A 1 84 ? 3.648 9.057 6.636 1.00 86.50 84 SER A N 1
ATOM 646 C CA . SER A 1 84 ? 3.527 10.442 7.110 1.00 86.50 84 SER A CA 1
ATOM 647 C C . SER A 1 84 ? 2.183 10.721 7.787 1.00 86.50 84 SER A C 1
ATOM 649 O O . SER A 1 84 ? 2.137 11.484 8.748 1.00 86.50 84 SER A O 1
ATOM 651 N N . ALA A 1 85 ? 1.101 10.071 7.349 1.00 88.56 85 ALA A N 1
ATOM 652 C CA . ALA A 1 85 ? -0.222 10.164 7.975 1.00 88.56 85 ALA A CA 1
ATOM 653 C C . ALA A 1 85 ? -0.379 9.277 9.235 1.00 88.56 85 ALA A C 1
ATOM 655 O O . ALA A 1 85 ? -1.441 9.242 9.870 1.00 88.56 85 ALA A O 1
ATOM 656 N N . GLY A 1 86 ? 0.688 8.577 9.633 1.00 86.56 86 GLY A N 1
ATOM 657 C CA . GLY A 1 86 ? 0.752 7.790 10.860 1.00 86.56 86 GLY A CA 1
ATOM 658 C C . GLY A 1 86 ? 0.256 6.351 10.727 1.00 86.56 86 GLY A C 1
ATOM 659 O O . GLY A 1 86 ? 0.097 5.691 11.752 1.00 86.56 86 GLY A O 1
ATOM 660 N N . PHE A 1 87 ? 0.030 5.853 9.511 1.00 90.06 87 PHE A N 1
ATOM 661 C CA . PHE A 1 87 ? -0.249 4.435 9.275 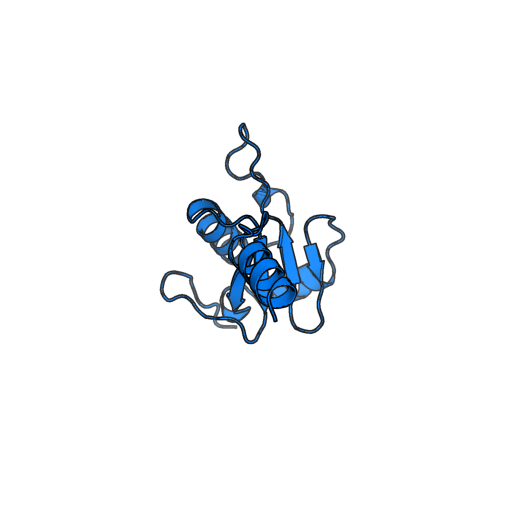1.00 90.06 87 PHE A CA 1
ATOM 662 C C . PHE A 1 87 ? 1.039 3.605 9.459 1.00 90.06 87 PHE A C 1
ATOM 664 O O . PHE A 1 87 ? 2.159 4.137 9.411 1.00 90.06 87 PHE A O 1
ATOM 671 N N . ARG A 1 88 ? 0.908 2.299 9.721 1.00 90.12 88 ARG A N 1
ATOM 672 C CA . ARG A 1 88 ? 2.038 1.339 9.760 1.00 90.12 88 ARG A CA 1
ATOM 673 C C . ARG A 1 88 ? 1.875 0.197 8.762 1.00 90.12 88 ARG A C 1
ATOM 675 O O . ARG A 1 88 ? 2.738 -0.675 8.695 1.00 90.12 88 ARG A O 1
ATOM 682 N N . MET A 1 89 ? 0.803 0.200 7.980 1.00 92.88 89 MET A N 1
ATOM 683 C CA . MET A 1 89 ? 0.547 -0.791 6.945 1.00 92.88 89 MET A CA 1
ATOM 684 C C . MET A 1 89 ? -0.256 -0.158 5.812 1.00 92.88 89 MET A C 1
ATOM 686 O O . MET A 1 89 ? -1.134 0.666 6.067 1.00 92.88 89 MET A O 1
ATOM 690 N N . VAL A 1 90 ? 0.059 -0.537 4.577 1.00 95.00 90 VAL A N 1
ATOM 691 C CA . VAL A 1 90 ? -0.755 -0.235 3.396 1.00 95.00 90 VAL A CA 1
ATOM 692 C C . VAL A 1 90 ? -1.296 -1.545 2.856 1.00 95.00 90 VAL A C 1
ATOM 694 O O . VAL A 1 90 ? -0.550 -2.507 2.712 1.00 95.00 90 VAL A O 1
ATOM 697 N N . GLU A 1 91 ? -2.583 -1.581 2.570 1.00 96.75 91 GLU A N 1
ATOM 698 C CA . GLU A 1 91 ? -3.221 -2.617 1.775 1.00 96.75 91 GLU A CA 1
ATOM 699 C C . GLU A 1 91 ? -3.389 -2.070 0.365 1.00 96.75 91 GLU A C 1
ATOM 701 O O . GLU A 1 91 ? -4.148 -1.128 0.163 1.00 96.75 91 GLU A O 1
ATOM 706 N N . PHE A 1 92 ? -2.676 -2.641 -0.599 1.00 96.62 92 PHE A N 1
ATOM 707 C CA . PHE A 1 92 ? -3.003 -2.449 -2.003 1.00 96.62 92 PHE A CA 1
ATOM 708 C C . PHE A 1 92 ? -4.058 -3.478 -2.374 1.00 96.62 92 PHE A C 1
ATOM 710 O O . PHE A 1 92 ? -3.793 -4.675 -2.280 1.00 96.62 92 PHE A O 1
ATOM 717 N N . ASP A 1 93 ? -5.237 -3.023 -2.775 1.00 95.94 93 ASP A N 1
ATOM 718 C CA . ASP A 1 93 ? -6.335 -3.890 -3.201 1.00 95.94 93 ASP A CA 1
ATOM 719 C C . ASP A 1 93 ? -7.048 -3.262 -4.400 1.00 95.94 93 ASP A C 1
ATOM 721 O O . ASP A 1 93 ? -7.110 -2.041 -4.526 1.00 95.94 93 ASP A O 1
ATOM 725 N N . THR A 1 94 ? -7.549 -4.081 -5.318 1.00 92.19 94 THR A N 1
ATOM 726 C CA . THR A 1 94 ? -8.214 -3.591 -6.535 1.00 92.19 94 THR A CA 1
ATOM 727 C C . THR A 1 94 ? -9.499 -2.815 -6.225 1.00 92.19 94 THR A C 1
ATOM 729 O O . THR A 1 94 ? -9.789 -1.828 -6.900 1.00 92.19 94 THR A O 1
ATOM 732 N N . ASP A 1 95 ? -10.206 -3.189 -5.157 1.00 93.88 95 ASP A N 1
ATOM 733 C CA . ASP A 1 95 ? -11.486 -2.601 -4.752 1.00 93.88 95 ASP A CA 1
ATOM 734 C C . ASP A 1 95 ? -11.346 -1.575 -3.608 1.00 93.88 95 ASP A C 1
ATOM 736 O O . ASP A 1 95 ? -12.342 -1.046 -3.104 1.00 93.88 95 ASP A O 1
ATOM 740 N N . ALA A 1 96 ? -10.116 -1.275 -3.174 1.00 95.00 96 ALA A N 1
ATOM 741 C CA . ALA A 1 96 ? -9.863 -0.274 -2.142 1.00 95.00 96 ALA A CA 1
ATOM 742 C C . ALA A 1 96 ? -10.091 1.168 -2.635 1.00 95.00 96 ALA A C 1
ATOM 744 O O . ALA A 1 96 ? -10.248 1.452 -3.822 1.00 95.00 96 ALA A O 1
ATOM 745 N N . ALA A 1 97 ? -10.104 2.111 -1.689 1.00 95.94 97 ALA A N 1
ATOM 746 C CA . ALA A 1 97 ? -10.362 3.516 -1.972 1.00 95.94 97 ALA A CA 1
ATOM 747 C C . ALA A 1 97 ? -9.258 4.157 -2.829 1.00 95.94 97 ALA A C 1
ATOM 749 O O . ALA A 1 97 ? -8.063 3.918 -2.631 1.00 95.94 97 ALA A O 1
ATOM 750 N N . THR A 1 98 ? -9.667 5.038 -3.742 1.00 96.31 98 THR A N 1
ATOM 751 C CA . THR A 1 98 ? -8.763 5.977 -4.409 1.00 96.31 98 THR A CA 1
ATOM 752 C C . THR A 1 98 ? -8.666 7.279 -3.623 1.00 96.31 98 THR A C 1
ATOM 754 O O . THR A 1 98 ? -9.665 7.756 -3.083 1.00 96.31 98 THR A O 1
ATOM 757 N N . TYR A 1 99 ? -7.492 7.901 -3.620 1.00 94.19 99 TYR A N 1
ATOM 758 C CA . TYR A 1 99 ? -7.244 9.177 -2.954 1.00 94.19 99 TYR A CA 1
ATOM 759 C C . TYR A 1 99 ? -6.853 10.237 -3.978 1.00 94.19 99 TYR A C 1
ATOM 761 O O . TYR A 1 99 ? -5.881 10.065 -4.703 1.00 94.19 99 TYR A O 1
ATOM 769 N N . GLU A 1 100 ? -7.566 11.364 -3.999 1.00 92.50 100 GLU A N 1
ATOM 770 C CA . GLU A 1 100 ? -7.317 12.467 -4.946 1.00 92.50 100 GLU A CA 1
ATOM 771 C C . GLU A 1 100 ? -5.899 13.053 -4.840 1.00 92.50 100 GLU A C 1
ATOM 773 O O . GLU A 1 100 ? -5.370 13.600 -5.804 1.00 92.50 100 GLU A O 1
ATOM 778 N N . SER A 1 101 ? -5.276 12.943 -3.664 1.00 89.44 101 SER A N 1
ATOM 779 C CA . SER A 1 101 ? -3.914 13.414 -3.402 1.00 89.44 101 SER A CA 1
ATOM 780 C C . SER A 1 101 ? -2.816 12.452 -3.866 1.00 89.44 101 SER A C 1
ATOM 782 O O . SER A 1 101 ? -1.642 12.819 -3.813 1.00 89.44 101 SER A O 1
ATOM 784 N N . LEU A 1 102 ? -3.169 11.237 -4.295 1.00 89.06 102 LEU A N 1
ATOM 785 C CA . LEU A 1 102 ? -2.240 10.240 -4.820 1.00 89.06 102 LEU A CA 1
ATOM 786 C C . LEU A 1 102 ? -2.419 10.118 -6.342 1.00 89.06 102 LEU A C 1
ATOM 788 O O . LEU A 1 102 ? -3.550 10.137 -6.830 1.00 89.06 102 LEU A O 1
ATOM 792 N N . PRO A 1 103 ? -1.329 9.979 -7.119 1.00 85.69 103 PRO A N 1
ATOM 793 C CA . PRO A 1 103 ? -1.430 9.847 -8.568 1.00 85.69 103 PRO A CA 1
ATOM 794 C C . PRO A 1 103 ? -2.165 8.556 -8.933 1.00 85.69 103 PRO A C 1
ATOM 796 O O . PRO A 1 103 ? -1.918 7.515 -8.332 1.00 85.69 103 PRO A O 1
ATOM 799 N N . ILE A 1 104 ? -3.063 8.621 -9.915 1.00 90.69 104 ILE A N 1
ATOM 800 C CA . ILE A 1 104 ? -3.627 7.428 -10.555 1.00 90.69 104 ILE A CA 1
ATOM 801 C C . ILE A 1 104 ? -2.727 7.086 -11.737 1.00 90.69 104 ILE A C 1
ATOM 803 O O . ILE A 1 104 ? -2.461 7.938 -12.588 1.00 90.69 104 ILE A O 1
ATOM 807 N N . MET A 1 105 ? -2.265 5.844 -11.783 1.00 89.38 105 MET A N 1
ATOM 808 C CA . MET A 1 105 ? -1.459 5.330 -12.876 1.00 89.38 105 MET A CA 1
ATOM 809 C C . MET A 1 105 ? -2.412 4.925 -14.001 1.00 89.38 105 MET A C 1
ATOM 811 O O . MET A 1 105 ? -3.250 4.043 -13.832 1.00 89.38 105 MET A O 1
ATOM 815 N N . GLN A 1 106 ? -2.332 5.629 -15.130 1.00 63.84 106 GLN A N 1
ATOM 816 C CA . GLN A 1 106 ? -2.970 5.187 -16.366 1.00 63.84 106 GLN A CA 1
ATOM 817 C C . GLN A 1 106 ? -2.023 4.180 -17.013 1.00 63.84 106 GLN A C 1
ATOM 819 O O . GLN A 1 106 ? -0.892 4.543 -17.340 1.00 63.84 106 GLN A O 1
ATOM 824 N N . ASP A 1 107 ? -2.467 2.930 -17.117 1.00 56.41 107 ASP A N 1
ATOM 825 C CA . ASP A 1 107 ? -1.795 1.911 -17.926 1.00 56.41 107 ASP A CA 1
ATOM 826 C C . ASP A 1 107 ? -2.019 2.197 -19.428 1.00 56.41 107 ASP A C 1
ATOM 828 O O . ASP A 1 107 ? -3.152 2.595 -19.802 1.00 56.41 107 ASP A O 1
#

Sequence (107 aa):
MTALTEQLNELNGAEDQYRCLGVSTAHITQADRDHLDTIDSSRVMPRATGAFVKLYLHPNIPGYNHNLPGFSDAFYGVLHAAQSAGFRMVEFDTDAATYESLPIMQD

Mean predicted aligned error: 6.61 Å

Solvent-accessible surface area (backbone atoms only — not comparable to full-atom values): 6348 Å² total; per-residue (Å²): 127,62,70,64,56,53,52,49,51,53,62,72,65,54,77,62,90,44,43,73,43,62,30,21,43,52,39,31,49,71,67,40,55,59,43,56,73,67,60,93,44,99,48,54,48,69,54,100,60,41,32,36,38,58,49,61,83,46,97,87,38,89,67,56,61,71,73,61,80,88,60,51,71,51,48,53,48,52,54,49,53,42,45,75,74,66,33,30,26,38,31,37,25,70,86,35,51,81,55,94,92,51,65,70,49,83,129

Radius of gyration: 15.86 Å; Cα contacts (8 Å, |Δi|>4): 147; chains: 1; bounding box: 43×26×48 Å

pLDDT: mean 85.57, std 12.13, range [51.91, 96.75]